Protein AF-A0A7C0W6B5-F1 (afdb_monomer)

Solvent-accessible surface area (backbone atoms only — not comparable to full-atom values): 8485 Å² total; per-residue (Å²): 121,49,76,51,55,72,69,59,38,50,51,50,35,49,50,50,48,48,52,52,50,45,51,52,42,50,50,54,47,50,24,72,73,63,33,68,68,49,39,47,56,51,46,65,68,44,47,62,55,32,49,50,51,26,56,50,20,53,52,40,32,75,38,34,37,58,52,65,40,15,49,48,43,26,50,48,33,40,47,52,35,49,50,52,52,51,52,47,53,53,52,50,52,43,42,74,72,64,46,81,64,76,72,51,73,69,57,46,39,52,50,34,44,52,53,14,51,50,28,33,51,54,11,50,51,31,43,52,50,26,52,52,48,22,71,74,69,75,48,80,42,63,65,37,49,51,51,12,48,51,22,32,54,52,12,51,55,39,38,53,51,48,68,66,70,76,125

pLDDT: mean 77.56, std 6.63, range [46.75, 91.75]

Secondary structure (DSSP, 8-state):
-EEPPHHHHHHHHHHHHHHHHHHHHHHHHHHHHHHHHHHHHHHHHHHHHHHHHHHHHHHHHHHEESHHHHHHHHHHHHHHHHHHHHHHHHHHHHHHHH--PPPPHHHHHHHHHHHHHHHHHHHHHHHHHHHHHHHHHSS--HHHHHHHHHHHHHHHHHHHHHHH---

Foldseek 3Di:
DDEDDPVVLVVLLLVLLLVLLLVVLVLVLVCLVVHLVVSLVVLVVCLVVLVVQLVVLVVCCVPYPPNVSSVSSNVSSVVSNVVSVVSNVVSVCCCVPPNSPPQPLVNSLVVLLVLLCVLLVVLVVLVVVQVVCCVVVVDGPVSSPSSSCSSNVSSVVSVVCSVVSDD

Mean predicted aligned error: 8.97 Å

Structure (mmCIF, N/CA/C/O backbone):
data_AF-A0A7C0W6B5-F1
#
_entry.id   AF-A0A7C0W6B5-F1
#
loop_
_atom_site.group_PDB
_atom_site.id
_atom_site.type_symbol
_atom_site.label_atom_id
_atom_site.label_alt_id
_atom_site.label_comp_id
_atom_site.label_asym_id
_atom_site.label_entity_id
_atom_site.label_seq_id
_atom_site.pdbx_PDB_ins_code
_atom_site.Cartn_x
_atom_site.Cartn_y
_atom_site.Cartn_z
_atom_site.occupancy
_atom_site.B_iso_or_equiv
_atom_site.auth_seq_id
_atom_site.auth_comp_id
_atom_site.auth_asym_id
_atom_site.auth_atom_id
_atom_site.pdbx_PDB_model_num
ATOM 1 N N . MET A 1 1 ? 21.204 12.634 -16.452 1.00 69.62 1 MET A N 1
ATOM 2 C CA . MET A 1 1 ? 20.096 11.687 -16.708 1.00 69.62 1 MET A CA 1
ATOM 3 C C . MET A 1 1 ? 20.614 10.282 -16.475 1.00 69.62 1 MET A C 1
ATOM 5 O O . MET A 1 1 ? 21.722 9.999 -16.911 1.00 69.62 1 MET A O 1
ATOM 9 N N . VAL A 1 2 ? 19.854 9.447 -15.769 1.00 83.88 2 VAL A N 1
ATOM 10 C CA . VAL A 1 2 ? 20.197 8.047 -15.485 1.00 83.88 2 VAL A CA 1
ATOM 11 C C . VAL A 1 2 ? 19.340 7.149 -16.366 1.00 83.88 2 VAL A C 1
ATOM 13 O O . VAL A 1 2 ? 18.115 7.259 -16.344 1.00 83.88 2 VAL A O 1
ATOM 16 N N . THR A 1 3 ? 19.978 6.274 -17.138 1.00 88.25 3 THR A N 1
ATOM 17 C CA . THR A 1 3 ? 19.289 5.295 -17.985 1.00 88.25 3 THR A CA 1
ATOM 18 C C . THR A 1 3 ? 19.275 3.951 -17.274 1.00 88.25 3 THR A C 1
ATOM 20 O O . THR A 1 3 ? 20.329 3.405 -16.960 1.00 88.25 3 THR A O 1
ATOM 23 N N . LEU A 1 4 ? 18.083 3.431 -17.010 1.00 84.62 4 LEU A N 1
ATOM 24 C CA . LEU A 1 4 ? 17.872 2.108 -16.438 1.00 84.62 4 LEU A CA 1
ATOM 25 C C . LEU A 1 4 ? 17.673 1.089 -17.560 1.00 84.62 4 LEU A C 1
ATOM 27 O O . LEU A 1 4 ? 17.029 1.384 -18.571 1.00 84.62 4 LEU A O 1
ATOM 31 N N . SER A 1 5 ? 18.193 -0.123 -17.365 1.00 91.75 5 SER A N 1
ATOM 32 C CA . SER A 1 5 ? 17.791 -1.266 -18.185 1.00 91.75 5 SER A CA 1
ATOM 33 C C . SER A 1 5 ? 16.308 -1.574 -17.957 1.00 91.75 5 SER A C 1
ATOM 35 O O . SER A 1 5 ? 15.738 -1.207 -16.927 1.00 91.75 5 SER A O 1
ATOM 37 N N . LEU A 1 6 ? 15.671 -2.252 -18.916 1.00 78.56 6 LEU A N 1
ATOM 38 C CA . LEU A 1 6 ? 14.254 -2.620 -18.822 1.00 78.56 6 LEU A CA 1
ATOM 39 C C . LEU A 1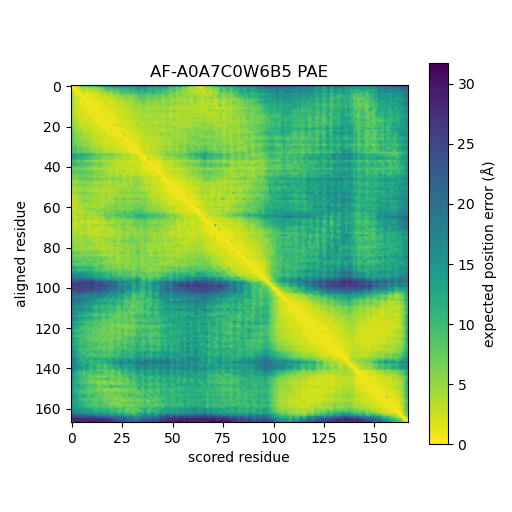 6 ? 13.961 -3.438 -17.554 1.00 78.56 6 LEU A C 1
ATOM 41 O O . LEU A 1 6 ? 12.969 -3.178 -16.883 1.00 78.56 6 LEU A O 1
ATOM 45 N N . GLU A 1 7 ? 14.849 -4.370 -17.205 1.00 82.81 7 GLU A N 1
ATOM 46 C CA . GLU A 1 7 ? 14.731 -5.207 -16.005 1.00 82.81 7 GLU A CA 1
ATOM 47 C C . GLU A 1 7 ? 14.734 -4.360 -14.726 1.00 82.81 7 GLU A C 1
ATOM 49 O O . GLU A 1 7 ? 13.786 -4.411 -13.946 1.00 82.81 7 GLU A O 1
ATOM 54 N N . VAL A 1 8 ? 15.736 -3.488 -14.562 1.00 83.12 8 VAL A N 1
ATOM 55 C CA . VAL A 1 8 ? 15.846 -2.614 -13.382 1.00 83.12 8 VAL A CA 1
ATOM 56 C C . VAL A 1 8 ? 14.674 -1.633 -13.313 1.00 83.12 8 VAL A C 1
ATOM 58 O O . VAL A 1 8 ? 14.145 -1.357 -12.240 1.00 83.12 8 VAL A O 1
ATOM 61 N N . ALA A 1 9 ? 14.237 -1.108 -14.456 1.00 78.69 9 ALA A N 1
ATOM 62 C CA . ALA A 1 9 ? 13.094 -0.211 -14.549 1.00 78.69 9 ALA A CA 1
ATOM 63 C C . ALA A 1 9 ? 11.790 -0.874 -14.062 1.00 78.69 9 ALA A C 1
ATOM 65 O O . ALA A 1 9 ? 11.025 -0.256 -13.315 1.00 78.69 9 ALA A O 1
ATOM 66 N N . VAL A 1 10 ? 11.551 -2.130 -14.458 1.00 76.19 10 VAL A N 1
ATOM 67 C CA . VAL A 1 10 ? 10.384 -2.914 -14.023 1.00 76.19 10 VAL A CA 1
ATOM 68 C C . VAL A 1 10 ? 10.467 -3.193 -12.526 1.00 76.19 10 VAL A C 1
ATOM 70 O O . VAL A 1 10 ? 9.496 -2.941 -11.812 1.00 76.19 10 VAL A O 1
ATOM 73 N N . ASP A 1 11 ? 11.634 -3.612 -12.038 1.00 80.25 11 ASP A N 1
ATOM 74 C CA . ASP A 1 11 ? 11.858 -3.897 -10.619 1.00 80.25 11 ASP A CA 1
ATOM 75 C C . ASP A 1 11 ? 11.640 -2.669 -9.728 1.00 80.25 11 ASP A C 1
ATOM 77 O O . ASP A 1 11 ? 11.058 -2.785 -8.647 1.00 80.25 11 ASP A O 1
ATOM 81 N N . VAL A 1 12 ? 12.048 -1.475 -10.171 1.00 80.06 12 VAL A N 1
ATOM 82 C CA . VAL A 1 12 ? 11.840 -0.224 -9.423 1.00 80.06 12 VAL A CA 1
ATOM 83 C C . VAL A 1 12 ? 10.351 0.090 -9.276 1.00 80.06 12 VAL A C 1
ATOM 85 O O . VAL A 1 12 ? 9.883 0.328 -8.160 1.00 80.06 12 VAL A O 1
ATOM 88 N N . VAL A 1 13 ? 9.592 0.079 -10.377 1.00 77.12 13 VAL A N 1
ATOM 89 C CA . VAL A 1 13 ? 8.149 0.384 -10.340 1.00 77.12 13 VAL A CA 1
ATOM 90 C C . VAL A 1 13 ? 7.395 -0.666 -9.529 1.00 77.12 13 VAL A C 1
ATOM 92 O O . VAL A 1 13 ? 6.565 -0.311 -8.691 1.00 77.12 13 VAL A O 1
ATOM 95 N N . ALA A 1 14 ? 7.731 -1.942 -9.722 1.00 75.94 14 ALA A N 1
ATOM 96 C CA . ALA A 1 14 ? 7.199 -3.044 -8.936 1.00 75.94 14 ALA A CA 1
ATOM 97 C C . ALA A 1 14 ? 7.479 -2.830 -7.440 1.00 75.94 14 ALA A C 1
ATOM 99 O O . ALA A 1 14 ? 6.557 -2.758 -6.632 1.00 75.94 14 ALA A O 1
ATOM 100 N N . THR A 1 15 ? 8.733 -2.611 -7.049 1.00 79.81 15 THR A N 1
ATOM 101 C CA . THR A 1 15 ? 9.105 -2.418 -5.639 1.00 79.81 15 THR A CA 1
ATOM 102 C C . THR A 1 15 ? 8.338 -1.262 -4.999 1.00 79.81 15 THR A C 1
ATOM 104 O O . THR A 1 15 ? 7.806 -1.410 -3.899 1.00 79.81 15 THR A O 1
ATOM 107 N N . VAL A 1 16 ? 8.206 -0.128 -5.694 1.00 80.56 16 VAL A N 1
ATOM 108 C CA . VAL A 1 16 ? 7.435 1.022 -5.198 1.00 80.56 16 VAL A CA 1
ATOM 109 C C . VAL A 1 16 ? 5.952 0.675 -5.028 1.00 80.56 16 VAL A C 1
ATOM 111 O O . VAL A 1 16 ? 5.368 1.013 -3.996 1.00 80.56 16 VAL A O 1
ATOM 114 N N . GLY A 1 17 ? 5.355 -0.047 -5.980 1.00 75.56 17 GLY A N 1
ATOM 115 C CA . GLY A 1 17 ? 3.980 -0.546 -5.880 1.00 75.56 17 GLY A CA 1
ATOM 116 C C . GLY A 1 17 ? 3.761 -1.459 -4.671 1.00 75.56 17 GLY A C 1
ATOM 117 O O . GLY A 1 17 ? 2.818 -1.263 -3.903 1.00 75.56 17 GLY A O 1
ATOM 118 N N . VAL A 1 18 ? 4.671 -2.411 -4.450 1.00 78.06 18 VAL A N 1
ATOM 119 C CA . VAL A 1 18 ? 4.653 -3.318 -3.290 1.00 78.06 18 VAL A CA 1
ATOM 120 C C . VAL A 1 18 ? 4.814 -2.552 -1.978 1.00 78.06 18 VAL A C 1
ATOM 122 O O . VAL A 1 18 ? 4.055 -2.780 -1.042 1.00 78.06 18 VAL A O 1
ATOM 125 N N . LEU A 1 19 ? 5.743 -1.599 -1.890 1.00 80.75 19 LEU A N 1
ATOM 126 C CA . LEU A 1 19 ? 5.926 -0.806 -0.671 1.00 80.75 19 LEU A CA 1
ATOM 127 C C . LEU A 1 19 ? 4.697 0.064 -0.371 1.00 80.75 19 LEU A C 1
ATOM 129 O O . LEU A 1 19 ? 4.251 0.128 0.777 1.00 80.75 19 LEU A O 1
ATOM 133 N N . GLY A 1 20 ? 4.108 0.681 -1.399 1.00 77.75 20 GLY A N 1
ATOM 134 C CA . GLY A 1 20 ? 2.872 1.454 -1.275 1.00 77.75 20 GLY A CA 1
ATOM 135 C C . GLY A 1 20 ? 1.698 0.594 -0.801 1.00 77.75 20 GLY A C 1
ATOM 136 O O . GL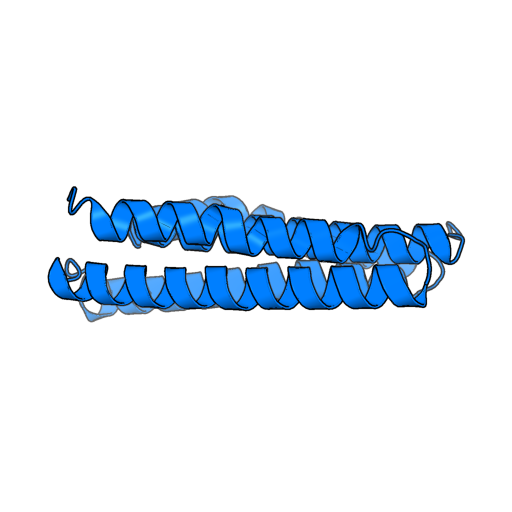Y A 1 20 ? 0.982 0.973 0.129 1.00 77.75 20 GLY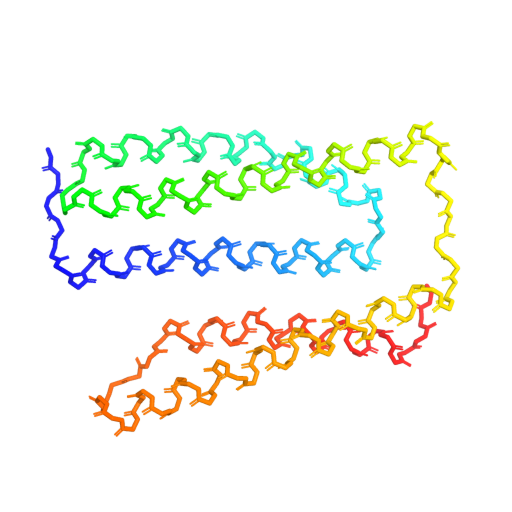 A O 1
ATOM 137 N N . GLY A 1 21 ? 1.542 -0.601 -1.375 1.00 73.69 21 GLY A N 1
ATOM 138 C CA . GLY A 1 21 ? 0.537 -1.564 -0.932 1.00 73.69 21 GLY A CA 1
ATOM 139 C C . GLY A 1 21 ? 0.789 -2.082 0.490 1.00 73.69 21 GLY A C 1
ATOM 140 O O . GLY A 1 21 ? -0.167 -2.234 1.248 1.00 73.69 21 GLY A O 1
ATOM 141 N N . LEU A 1 22 ? 2.053 -2.311 0.884 1.00 76.81 22 LEU A N 1
ATOM 142 C CA . LEU A 1 22 ? 2.437 -2.812 2.217 1.00 76.81 22 LEU A CA 1
ATOM 143 C C . LEU A 1 22 ? 2.013 -1.807 3.270 1.00 76.81 22 LEU A C 1
ATOM 145 O O . LEU A 1 22 ? 1.384 -2.146 4.275 1.00 76.81 22 LEU A O 1
ATOM 149 N N . TRP A 1 23 ? 2.341 -0.551 2.993 1.00 81.44 23 TRP A N 1
ATOM 150 C CA . TRP A 1 23 ? 1.972 0.561 3.834 1.00 81.44 23 TRP A CA 1
ATOM 151 C C . TRP A 1 23 ? 0.447 0.693 3.935 1.00 81.44 23 TRP A C 1
ATOM 153 O O . TRP A 1 23 ? -0.085 0.694 5.044 1.00 81.44 23 TRP A O 1
ATOM 163 N N . GLY A 1 24 ? -0.274 0.694 2.807 1.00 76.38 24 GLY A N 1
ATOM 164 C CA . GLY A 1 24 ? -1.738 0.787 2.793 1.00 76.38 24 GLY A CA 1
ATOM 165 C C . GLY A 1 24 ? -2.431 -0.357 3.548 1.00 76.38 24 GLY A C 1
ATOM 166 O O . GLY A 1 24 ? -3.323 -0.113 4.364 1.00 76.38 24 GLY A O 1
ATOM 167 N N . GLY A 1 25 ? -1.986 -1.600 3.344 1.00 72.12 25 GLY A N 1
ATOM 168 C CA . GLY A 1 25 ? -2.511 -2.783 4.033 1.00 72.12 25 GLY A CA 1
ATOM 169 C C . GLY A 1 25 ? -2.232 -2.767 5.539 1.00 72.12 25 GLY A C 1
ATOM 170 O O . GLY A 1 25 ? -3.124 -3.060 6.344 1.00 72.12 25 GLY A O 1
ATOM 171 N N . MET A 1 26 ? -1.025 -2.353 5.942 1.00 81.00 26 MET A N 1
ATOM 172 C CA . MET A 1 26 ? -0.664 -2.175 7.350 1.00 81.00 26 MET A CA 1
ATOM 173 C C . MET A 1 26 ? -1.516 -1.087 8.011 1.00 81.00 26 MET A C 1
ATOM 175 O O . MET A 1 26 ? -2.034 -1.310 9.106 1.00 81.00 26 MET A O 1
ATOM 179 N N . VAL A 1 27 ? -1.677 0.072 7.363 1.00 79.44 27 VAL A N 1
ATOM 180 C CA . VAL A 1 27 ? -2.495 1.179 7.879 1.00 79.44 27 VAL A CA 1
ATOM 181 C C . VAL A 1 27 ? -3.952 0.748 8.007 1.00 79.44 27 VAL A C 1
ATOM 183 O O . VAL A 1 27 ? -4.539 0.955 9.063 1.00 79.44 27 VAL A O 1
ATOM 186 N N . SER A 1 28 ? -4.513 0.077 6.997 1.00 74.00 28 SER A N 1
ATOM 187 C CA . SER A 1 28 ? -5.887 -0.442 7.035 1.00 74.00 28 SER A CA 1
ATOM 188 C C . SER A 1 28 ? -6.097 -1.424 8.194 1.00 74.00 28 SER A C 1
ATOM 190 O O . SER A 1 28 ? -7.044 -1.299 8.974 1.00 74.00 28 SER A O 1
ATOM 192 N N . THR A 1 29 ? -5.154 -2.349 8.379 1.00 70.38 29 THR A N 1
ATOM 193 C CA . THR A 1 29 ? -5.200 -3.337 9.464 1.00 70.38 29 THR A CA 1
ATOM 194 C C . THR A 1 29 ? -5.092 -2.668 10.826 1.00 70.38 29 THR A C 1
ATOM 196 O O . THR A 1 29 ? -5.939 -2.878 11.690 1.00 70.38 29 THR A O 1
ATOM 199 N N . ARG A 1 30 ? -4.091 -1.809 11.030 1.00 77.94 30 ARG A N 1
ATOM 200 C CA . ARG A 1 30 ? -3.895 -1.113 12.307 1.00 77.94 30 ARG A CA 1
ATOM 201 C C . ARG A 1 30 ? -5.028 -0.137 12.620 1.00 77.94 30 ARG A C 1
ATOM 203 O O . ARG A 1 30 ? -5.405 -0.037 13.782 1.00 77.94 30 ARG A O 1
ATOM 210 N N . ALA A 1 31 ? -5.627 0.504 11.619 1.00 78.12 31 ALA A N 1
ATOM 211 C CA . ALA A 1 31 ? -6.826 1.323 11.789 1.00 78.12 31 ALA A CA 1
ATOM 212 C C . ALA A 1 31 ? -8.020 0.487 12.274 1.00 78.12 31 ALA A C 1
ATOM 214 O O . ALA A 1 31 ? -8.743 0.902 13.175 1.00 78.12 31 ALA A O 1
ATOM 215 N N . ALA A 1 32 ? -8.196 -0.726 11.746 1.00 68.94 32 ALA A N 1
ATOM 216 C CA . ALA A 1 32 ? -9.248 -1.631 12.203 1.00 68.94 32 ALA A CA 1
ATOM 217 C C . ALA A 1 32 ? -9.012 -2.139 13.647 1.00 68.94 32 ALA A C 1
ATOM 219 O O . ALA A 1 32 ? -9.960 -2.360 14.412 1.00 68.94 32 ALA A O 1
ATOM 220 N N . LEU A 1 33 ? -7.743 -2.295 14.040 1.00 70.81 33 LEU A N 1
ATOM 221 C CA . LEU A 1 33 ? -7.343 -2.768 15.369 1.00 70.81 33 LEU A CA 1
ATOM 222 C C . LEU A 1 33 ? -7.373 -1.679 16.449 1.00 70.81 33 LEU A C 1
ATOM 224 O O . LEU A 1 33 ? -7.838 -1.944 17.553 1.00 70.81 33 LEU A O 1
ATOM 228 N N . ASN A 1 34 ? -6.907 -0.475 16.134 1.00 78.94 34 ASN A N 1
ATOM 229 C CA . ASN A 1 34 ? -6.727 0.617 17.096 1.00 78.94 34 ASN A CA 1
ATOM 230 C C . ASN A 1 34 ? -7.818 1.694 16.990 1.00 78.94 34 ASN A C 1
ATOM 232 O O . ASN A 1 34 ? -7.851 2.631 17.783 1.00 78.94 34 ASN A O 1
ATOM 236 N N . GLY A 1 35 ? -8.713 1.567 16.009 1.00 75.31 35 GLY A N 1
ATOM 237 C CA . GLY A 1 35 ? -9.817 2.486 15.783 1.00 75.31 35 GLY A CA 1
ATOM 238 C C . GLY A 1 35 ? -9.452 3.725 14.951 1.00 75.31 35 GLY A C 1
ATOM 239 O O . GLY A 1 35 ? -8.295 3.939 14.570 1.00 75.31 35 GLY A O 1
ATOM 240 N N . PRO A 1 36 ? -10.461 4.565 14.660 1.00 74.31 36 PRO A N 1
ATOM 241 C CA . PRO A 1 36 ? -10.325 5.729 13.783 1.00 74.31 36 PRO A CA 1
ATOM 242 C C . PRO A 1 36 ? -9.403 6.820 14.348 1.00 74.31 36 PRO A C 1
ATOM 244 O O . PRO A 1 36 ? -8.729 7.494 13.572 1.00 74.31 36 PRO A O 1
ATOM 247 N N . GLY A 1 37 ? -9.304 6.959 15.677 1.00 76.12 37 GLY A N 1
ATOM 248 C CA . GLY A 1 37 ? -8.401 7.927 16.315 1.00 76.12 37 GLY A CA 1
ATOM 249 C C . GLY A 1 37 ? -6.923 7.641 16.028 1.00 76.12 37 GLY A C 1
ATOM 250 O O . GLY A 1 37 ? -6.175 8.544 15.657 1.00 76.12 37 GLY A O 1
ATOM 251 N N . TRP A 1 38 ? -6.514 6.368 16.093 1.00 85.50 38 TRP A N 1
ATOM 252 C CA . TRP A 1 38 ? -5.160 5.957 15.705 1.00 85.50 38 TRP A CA 1
ATOM 253 C C . TRP A 1 38 ? -4.892 6.217 14.220 1.00 85.50 38 TRP A C 1
ATOM 255 O O . TRP A 1 38 ? -3.815 6.689 13.861 1.00 85.50 38 TRP A O 1
ATOM 265 N N . ALA A 1 39 ? -5.873 5.925 13.358 1.00 80.94 39 ALA A N 1
ATOM 266 C CA . ALA A 1 39 ? -5.744 6.134 11.918 1.00 80.94 39 ALA A CA 1
ATOM 267 C C . ALA A 1 39 ? -5.530 7.617 11.587 1.00 80.94 39 ALA A C 1
ATOM 269 O O . ALA A 1 39 ? -4.642 7.944 10.805 1.00 80.94 39 ALA A O 1
ATOM 270 N N . MET A 1 40 ? -6.289 8.505 12.235 1.00 80.44 40 MET A N 1
ATOM 271 C CA . MET A 1 40 ? -6.159 9.952 12.074 1.00 80.44 40 MET A CA 1
ATOM 272 C C . MET A 1 40 ? -4.766 10.448 12.480 1.00 80.44 40 MET A C 1
ATOM 274 O O . MET A 1 40 ? -4.111 11.154 11.714 1.00 80.44 40 MET A O 1
ATOM 278 N N . GLU A 1 41 ? -4.287 10.041 13.657 1.00 85.81 41 GLU A N 1
ATOM 279 C CA . GLU A 1 41 ? -2.970 10.433 14.172 1.00 85.81 41 GLU A CA 1
ATOM 280 C C . GLU A 1 41 ? -1.835 9.926 13.270 1.00 85.81 41 GLU A C 1
ATOM 282 O O . GLU A 1 41 ? -0.898 10.658 12.939 1.00 85.81 41 GLU A O 1
ATOM 287 N N . HIS A 1 42 ? -1.932 8.673 12.817 1.00 86.00 42 HIS A N 1
ATOM 288 C CA . HIS A 1 42 ? -0.940 8.088 11.923 1.00 86.00 42 HIS A CA 1
ATOM 289 C C . HIS A 1 42 ? -0.926 8.781 10.556 1.00 86.00 42 HIS A C 1
ATOM 291 O O . HIS A 1 42 ? 0.149 9.091 10.038 1.00 86.00 42 HIS A O 1
ATOM 297 N N . LEU A 1 43 ? -2.100 9.070 9.984 1.00 83.94 43 LEU A N 1
ATOM 298 C CA . LEU A 1 43 ? -2.212 9.779 8.709 1.00 83.94 43 LEU A CA 1
ATOM 299 C C . LEU A 1 43 ? -1.701 11.217 8.817 1.00 83.94 43 LEU A C 1
ATOM 301 O O . LEU A 1 43 ? -0.956 11.648 7.944 1.00 83.94 43 LEU A O 1
ATOM 305 N N . ARG A 1 44 ? -1.990 11.943 9.904 1.00 85.38 44 ARG A N 1
ATOM 306 C CA . ARG A 1 44 ? -1.442 13.295 10.127 1.00 85.38 44 ARG A CA 1
ATOM 307 C C . ARG A 1 44 ? 0.084 13.308 10.156 1.00 85.38 44 ARG A C 1
ATOM 309 O O . ARG A 1 44 ? 0.689 14.171 9.527 1.00 85.38 44 ARG A O 1
ATOM 316 N N . LYS A 1 45 ? 0.708 12.328 10.814 1.00 87.31 45 LYS A N 1
ATOM 317 C CA . LYS A 1 45 ? 2.175 12.195 10.858 1.00 87.31 45 LYS A CA 1
ATOM 318 C C . LYS A 1 45 ? 2.791 11.801 9.517 1.00 87.31 45 LYS A C 1
ATOM 320 O O . LYS A 1 45 ? 3.881 12.254 9.186 1.00 87.31 45 LYS A O 1
ATOM 325 N N . THR A 1 46 ? 2.116 10.951 8.749 1.00 84.75 46 THR A N 1
ATOM 326 C CA . THR A 1 46 ? 2.666 10.384 7.504 1.00 84.75 46 THR A CA 1
ATOM 327 C C . THR A 1 46 ? 2.349 11.211 6.259 1.00 84.75 46 THR A C 1
ATOM 329 O O . THR A 1 46 ? 3.071 11.126 5.269 1.00 84.75 46 THR A O 1
ATOM 332 N N . MET A 1 47 ? 1.326 12.063 6.295 1.00 81.06 47 MET A N 1
ATOM 333 C CA . MET A 1 47 ? 0.905 12.870 5.150 1.00 81.06 47 MET A CA 1
ATOM 334 C C . MET A 1 47 ? 1.977 13.850 4.633 1.00 81.06 47 MET A C 1
ATOM 336 O O . MET A 1 47 ? 2.133 13.923 3.413 1.00 81.06 47 MET A O 1
ATOM 340 N N . PRO A 1 48 ? 2.773 14.544 5.474 1.00 83.69 48 PRO A N 1
ATOM 341 C CA . PRO A 1 48 ? 3.896 15.350 4.991 1.00 83.69 48 PRO A CA 1
ATOM 342 C C . PRO A 1 48 ? 4.922 14.506 4.231 1.00 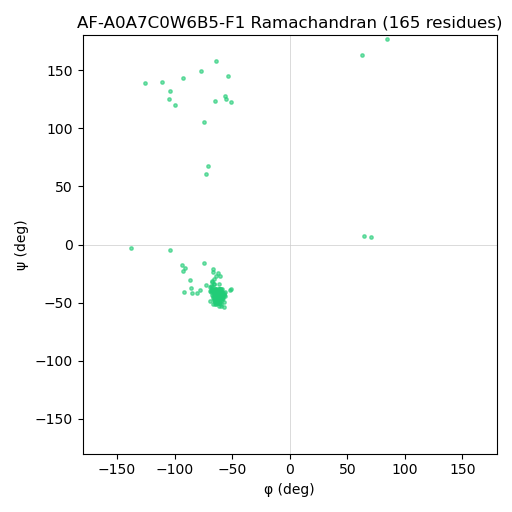83.69 48 PRO A C 1
ATOM 344 O O . PRO A 1 48 ? 5.374 14.901 3.160 1.00 83.69 48 PRO A O 1
ATOM 347 N N . ILE A 1 49 ? 5.225 13.305 4.734 1.00 84.81 49 ILE A N 1
ATOM 348 C CA . ILE A 1 49 ? 6.159 12.367 4.099 1.00 84.81 49 ILE A CA 1
ATOM 349 C C . ILE A 1 49 ? 5.616 11.931 2.734 1.00 84.81 49 ILE A C 1
ATOM 351 O O . ILE A 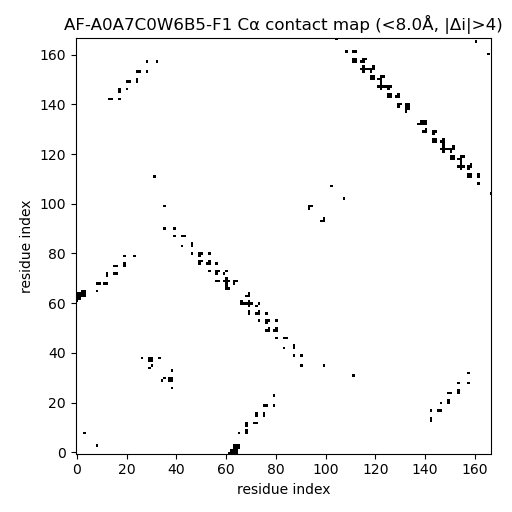1 49 ? 6.343 11.973 1.748 1.00 84.81 49 ILE A O 1
ATOM 355 N N . ALA A 1 50 ? 4.330 11.582 2.643 1.00 80.38 50 ALA A N 1
ATOM 356 C CA . ALA A 1 50 ? 3.698 11.199 1.380 1.00 80.38 50 ALA A CA 1
ATOM 357 C C . ALA A 1 50 ? 3.726 12.335 0.341 1.00 80.38 50 ALA A C 1
ATOM 359 O O . ALA A 1 50 ? 3.966 12.091 -0.843 1.00 80.38 50 ALA A O 1
ATOM 360 N N . VAL A 1 51 ? 3.530 13.585 0.776 1.00 80.12 51 VAL A N 1
ATOM 361 C CA . VAL A 1 51 ? 3.634 14.770 -0.092 1.00 80.12 51 VAL A CA 1
ATOM 362 C C . VAL A 1 51 ? 5.073 14.981 -0.564 1.00 80.12 51 VAL A C 1
ATOM 364 O O . VAL A 1 51 ? 5.287 15.194 -1.755 1.00 80.12 51 VAL A O 1
ATOM 367 N N . VAL A 1 52 ? 6.060 14.864 0.328 1.00 86.44 52 VAL A N 1
ATOM 368 C CA . VAL A 1 52 ? 7.484 14.973 -0.026 1.00 86.44 52 VAL A CA 1
ATOM 369 C C . VAL A 1 52 ? 7.897 13.866 -0.996 1.00 86.44 52 VAL A C 1
ATOM 371 O O . VAL A 1 52 ? 8.534 14.155 -2.003 1.00 86.44 52 VAL A O 1
ATOM 374 N N . LEU A 1 53 ? 7.482 12.619 -0.762 1.00 84.25 53 LEU A N 1
ATOM 375 C CA . LEU A 1 53 ? 7.733 11.502 -1.678 1.00 84.25 53 LEU A CA 1
ATOM 376 C C . LEU A 1 53 ? 7.081 11.727 -3.049 1.00 84.25 53 LEU A C 1
ATOM 378 O O . LEU A 1 53 ? 7.691 11.427 -4.073 1.00 84.25 53 LEU A O 1
ATOM 382 N N . SER A 1 54 ? 5.878 12.308 -3.080 1.00 79.12 54 SER A N 1
ATOM 383 C CA . SER A 1 54 ? 5.213 12.693 -4.332 1.00 79.12 54 SER A CA 1
ATOM 384 C C . SER A 1 54 ? 5.994 13.789 -5.071 1.00 79.12 54 SER A C 1
ATOM 386 O O . SER A 1 54 ? 6.212 13.694 -6.277 1.00 79.12 54 SER A O 1
ATOM 388 N N . ALA A 1 55 ? 6.495 14.802 -4.363 1.00 86.00 55 ALA A N 1
ATOM 389 C CA . ALA A 1 55 ? 7.333 15.840 -4.963 1.00 86.00 55 ALA A CA 1
ATOM 390 C C . ALA A 1 55 ? 8.670 15.273 -5.479 1.00 86.00 55 ALA A C 1
ATOM 392 O O . ALA A 1 55 ? 9.075 15.560 -6.603 1.00 86.00 55 ALA A O 1
ATOM 393 N N . LEU A 1 56 ? 9.321 14.396 -4.708 1.00 86.56 56 LEU A N 1
ATOM 394 C CA . LEU A 1 56 ? 10.554 13.714 -5.112 1.00 86.56 56 LEU A CA 1
ATOM 395 C C . LEU A 1 56 ? 10.350 12.836 -6.351 1.00 86.56 56 LEU A C 1
ATOM 397 O O . LEU A 1 56 ? 11.232 12.764 -7.203 1.00 86.56 56 LEU A O 1
ATOM 401 N N . SER A 1 57 ? 9.181 12.216 -6.517 1.00 82.81 57 SER A N 1
ATOM 402 C CA . SER A 1 57 ? 8.898 11.433 -7.723 1.00 82.81 57 SER A CA 1
ATOM 403 C C . SER A 1 57 ? 8.810 12.266 -9.011 1.00 82.81 57 SER A C 1
ATOM 405 O O . SER A 1 57 ? 9.070 11.735 -10.088 1.00 82.81 57 SER A O 1
ATOM 407 N N . ILE A 1 58 ? 8.565 13.580 -8.920 1.00 85.19 58 ILE A N 1
ATOM 408 C CA . ILE A 1 58 ? 8.687 14.498 -10.069 1.00 85.19 58 ILE A CA 1
ATOM 409 C C . ILE A 1 58 ? 10.159 14.630 -10.486 1.00 85.19 58 ILE A C 1
ATOM 411 O O . ILE A 1 58 ? 10.474 14.630 -11.674 1.00 85.19 58 ILE A O 1
ATOM 415 N N . VAL A 1 59 ? 11.081 14.670 -9.520 1.00 86.69 59 VAL A N 1
ATOM 416 C CA . VAL A 1 59 ? 12.526 14.682 -9.797 1.00 86.69 59 VAL A CA 1
ATOM 417 C C . VAL A 1 59 ? 12.949 13.380 -10.484 1.00 86.69 59 VAL A C 1
ATOM 419 O O . VAL A 1 59 ? 13.676 13.418 -11.477 1.00 86.69 59 VAL A O 1
ATOM 422 N N . VAL A 1 60 ? 12.435 12.232 -10.023 1.00 81.50 60 VAL A N 1
ATOM 423 C CA . VAL A 1 60 ? 12.664 10.923 -10.664 1.00 81.50 60 VAL A CA 1
ATOM 424 C C . VAL A 1 60 ? 12.166 10.924 -12.113 1.00 81.50 60 VAL A C 1
ATOM 426 O O . VAL A 1 60 ? 12.889 10.478 -12.998 1.00 81.50 60 VAL A O 1
ATOM 429 N N . LEU A 1 61 ? 10.984 11.484 -12.381 1.00 82.81 61 LEU A N 1
ATOM 430 C CA . LEU A 1 61 ? 10.431 11.612 -13.735 1.00 82.81 61 LEU A CA 1
ATOM 431 C C . LEU A 1 61 ? 11.326 12.409 -14.691 1.00 82.81 61 LEU A C 1
ATOM 433 O O . LEU A 1 61 ? 11.436 12.051 -15.862 1.00 82.81 61 LEU A O 1
ATOM 437 N N . ILE A 1 62 ? 11.974 13.467 -14.204 1.00 87.88 62 ILE A N 1
ATOM 438 C CA . ILE A 1 62 ? 12.852 14.314 -15.023 1.00 87.88 62 ILE A CA 1
ATOM 439 C C . ILE A 1 62 ? 14.214 13.641 -15.247 1.00 87.88 62 ILE A C 1
ATOM 441 O O . ILE A 1 62 ? 14.793 13.736 -16.333 1.00 87.88 62 ILE A O 1
ATOM 445 N N . LEU A 1 63 ? 14.748 12.972 -14.221 1.00 88.00 63 LEU A N 1
ATOM 446 C CA . LEU A 1 63 ? 16.126 12.482 -14.222 1.00 88.00 63 LEU A CA 1
ATOM 447 C C . LEU A 1 63 ? 16.287 11.044 -14.731 1.00 88.00 63 LEU A C 1
ATOM 449 O O . LEU A 1 63 ? 17.391 10.711 -15.175 1.00 88.00 63 LEU A O 1
ATOM 453 N N . VAL A 1 64 ? 15.241 10.213 -14.682 1.00 84.50 64 VAL A N 1
ATOM 454 C CA . VAL A 1 64 ? 15.302 8.777 -15.001 1.00 84.50 64 VAL A CA 1
ATOM 455 C C . VAL A 1 64 ? 14.697 8.468 -16.370 1.00 84.50 64 VAL A C 1
ATOM 457 O O . VAL A 1 64 ? 13.582 8.869 -16.702 1.00 84.50 64 VAL A O 1
ATOM 460 N N . ARG A 1 65 ? 15.432 7.689 -17.165 1.00 81.38 65 ARG A N 1
ATOM 461 C CA . ARG A 1 65 ? 14.953 7.050 -18.393 1.00 81.38 65 ARG A CA 1
ATOM 462 C C . ARG A 1 65 ? 14.887 5.535 -18.164 1.00 81.38 65 ARG A C 1
ATOM 464 O O . ARG A 1 65 ? 15.817 4.994 -17.573 1.00 81.38 65 ARG A O 1
ATOM 471 N N . PRO A 1 66 ? 13.853 4.839 -18.655 1.00 82.56 66 PRO A N 1
ATOM 472 C CA . PRO A 1 66 ? 12.743 5.352 -19.461 1.00 82.56 66 PRO A CA 1
ATOM 473 C C . PRO A 1 66 ? 11.689 6.121 -18.637 1.00 82.56 66 PRO A C 1
ATOM 475 O O . PRO A 1 66 ? 11.453 5.825 -17.470 1.00 82.56 66 PRO A O 1
ATOM 478 N N . ALA A 1 67 ? 11.038 7.112 -19.263 1.00 78.19 67 ALA A N 1
ATOM 479 C CA . ALA A 1 67 ? 10.152 8.067 -18.577 1.00 78.19 67 ALA A CA 1
ATOM 480 C C . ALA A 1 67 ? 8.955 7.404 -17.870 1.00 78.19 67 ALA A C 1
ATOM 482 O O . ALA A 1 67 ? 8.464 7.917 -16.866 1.00 78.19 67 ALA A O 1
ATOM 483 N N . TRP A 1 68 ? 8.513 6.237 -18.349 1.00 74.56 68 TRP A N 1
ATOM 484 C CA . TRP A 1 68 ? 7.422 5.487 -17.728 1.00 74.56 68 TRP A CA 1
ATOM 485 C C . TRP A 1 68 ? 7.743 5.025 -16.297 1.00 74.56 68 TRP A C 1
ATOM 487 O O . TRP A 1 68 ? 6.816 4.879 -15.505 1.00 74.56 68 TRP A O 1
ATOM 497 N N . VAL A 1 69 ? 9.023 4.868 -15.927 1.00 75.31 69 VAL A N 1
ATOM 498 C CA . VAL A 1 69 ? 9.428 4.560 -14.541 1.00 75.31 69 VAL A CA 1
ATOM 499 C C . VAL A 1 69 ? 9.035 5.704 -13.623 1.00 75.31 69 VAL A C 1
ATOM 501 O O . VAL A 1 69 ? 8.356 5.498 -12.621 1.00 75.31 69 VAL A O 1
ATOM 504 N N . GLY A 1 70 ? 9.403 6.929 -14.000 1.00 74.31 70 GLY A N 1
ATOM 505 C CA . GLY A 1 70 ? 9.024 8.124 -13.258 1.00 74.31 70 GLY A CA 1
ATOM 506 C C . GLY A 1 70 ? 7.512 8.297 -13.159 1.00 74.31 70 GLY A C 1
ATOM 507 O O . GLY A 1 70 ? 7.015 8.629 -12.087 1.00 74.31 70 GLY A O 1
ATOM 508 N N . ILE A 1 71 ? 6.777 7.998 -14.239 1.00 74.69 71 ILE A N 1
ATOM 509 C CA . ILE A 1 71 ? 5.306 8.020 -14.242 1.00 74.69 71 ILE A CA 1
ATOM 510 C C . ILE A 1 71 ? 4.754 6.997 -13.241 1.00 74.69 71 ILE A C 1
ATOM 512 O O . ILE A 1 71 ? 3.890 7.346 -12.444 1.00 74.69 71 ILE A O 1
ATOM 516 N N . GLY A 1 72 ? 5.264 5.762 -13.237 1.00 73.00 72 GLY A N 1
ATOM 517 C CA . GLY A 1 72 ? 4.818 4.707 -12.321 1.00 73.00 72 GLY A CA 1
ATOM 518 C C . GLY A 1 72 ? 5.097 5.029 -10.850 1.00 73.00 72 GLY A C 1
ATOM 519 O O . GLY A 1 72 ? 4.227 4.847 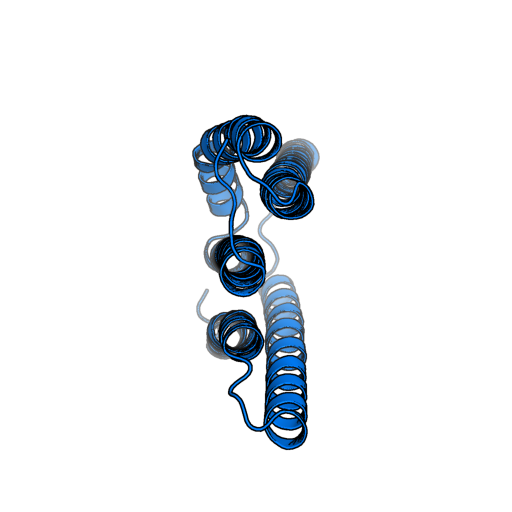-9.993 1.00 73.00 72 GLY A O 1
ATOM 520 N N . VAL A 1 73 ? 6.282 5.571 -10.552 1.00 78.56 73 VAL A N 1
ATOM 521 C CA . VAL A 1 73 ? 6.643 6.006 -9.194 1.00 78.56 73 VAL A CA 1
ATOM 522 C C . VAL A 1 73 ? 5.751 7.168 -8.750 1.00 78.56 73 VAL A C 1
ATOM 524 O O . VAL A 1 73 ? 5.163 7.084 -7.674 1.00 78.56 73 VAL A O 1
ATOM 527 N N . LEU A 1 74 ? 5.595 8.203 -9.585 1.00 79.88 74 LEU A N 1
ATOM 528 C CA . LEU A 1 74 ? 4.752 9.371 -9.300 1.00 79.88 74 LEU A CA 1
ATOM 529 C C . LEU A 1 74 ? 3.281 8.999 -9.125 1.00 79.88 74 LEU A C 1
ATOM 531 O O . LEU A 1 74 ? 2.615 9.502 -8.223 1.00 79.88 74 LEU A O 1
ATOM 535 N N . TYR A 1 75 ? 2.774 8.102 -9.967 1.00 73.06 75 TYR A N 1
ATOM 536 C CA . TYR A 1 75 ? 1.419 7.586 -9.843 1.00 73.06 75 TYR A CA 1
ATOM 537 C C . TYR A 1 75 ? 1.222 6.891 -8.495 1.00 73.06 75 TYR A C 1
ATOM 539 O O . TYR A 1 75 ? 0.252 7.170 -7.796 1.00 73.06 75 TYR A O 1
ATOM 547 N N . THR A 1 76 ? 2.158 6.028 -8.096 1.00 77.25 76 THR A N 1
ATOM 548 C CA . THR A 1 76 ? 2.035 5.262 -6.850 1.00 77.25 76 THR A CA 1
ATOM 549 C C . THR A 1 76 ? 2.097 6.170 -5.623 1.00 77.25 76 THR A C 1
ATOM 551 O O . THR A 1 76 ? 1.207 6.121 -4.773 1.00 77.25 76 THR A O 1
ATOM 554 N N . THR A 1 77 ? 3.110 7.035 -5.526 1.00 79.44 77 THR A N 1
ATOM 555 C CA . THR A 1 77 ? 3.266 7.967 -4.396 1.00 79.44 77 THR A CA 1
ATOM 556 C C . THR A 1 77 ? 2.126 8.984 -4.349 1.00 79.44 77 THR A C 1
ATOM 558 O O . THR A 1 77 ? 1.555 9.223 -3.281 1.00 79.44 77 THR A O 1
ATOM 561 N N . GLY A 1 78 ? 1.730 9.515 -5.508 1.00 74.69 78 GLY A N 1
ATOM 562 C CA . GLY A 1 78 ? 0.618 10.446 -5.652 1.00 74.69 78 GLY A CA 1
ATOM 563 C C . GLY A 1 78 ? -0.719 9.825 -5.255 1.00 74.69 78 GLY A C 1
ATOM 564 O O . GLY A 1 78 ? -1.481 10.447 -4.515 1.00 74.69 78 GLY A O 1
ATOM 565 N N . MET A 1 79 ? -0.987 8.581 -5.664 1.00 75.50 79 MET A N 1
ATOM 566 C CA . MET A 1 79 ? -2.195 7.851 -5.273 1.00 75.50 79 MET A CA 1
ATOM 567 C C . MET A 1 79 ? -2.225 7.596 -3.763 1.00 75.50 79 MET A C 1
ATOM 569 O O . MET A 1 79 ? -3.253 7.828 -3.127 1.00 75.50 79 MET A O 1
ATOM 573 N N . VAL A 1 80 ? -1.098 7.197 -3.161 1.00 78.62 80 VAL A N 1
ATOM 574 C CA . VAL A 1 80 ? -0.983 7.031 -1.701 1.00 78.62 80 VAL A CA 1
ATOM 575 C C . VAL A 1 80 ? -1.273 8.347 -0.978 1.00 78.62 80 VAL A C 1
ATOM 577 O O . VAL A 1 80 ? -2.055 8.364 -0.025 1.00 78.62 80 VAL A O 1
ATOM 580 N N . ALA A 1 81 ? -0.707 9.464 -1.440 1.00 77.25 81 ALA A N 1
ATOM 581 C CA . ALA A 1 81 ? -0.950 10.781 -0.855 1.00 77.25 81 ALA A CA 1
ATOM 582 C C . ALA A 1 81 ? -2.413 11.231 -1.023 1.00 77.25 81 ALA A C 1
ATOM 584 O O . ALA A 1 81 ? -3.016 11.764 -0.087 1.00 77.25 81 ALA A O 1
ATOM 585 N N . PHE A 1 82 ? -2.999 10.992 -2.198 1.00 77.75 82 PHE A N 1
ATOM 586 C CA . PHE A 1 82 ? -4.389 11.318 -2.504 1.00 77.75 82 PHE A CA 1
ATOM 587 C C . PHE A 1 82 ? -5.364 10.510 -1.646 1.00 77.75 82 PHE A C 1
ATOM 589 O O . PHE A 1 82 ? -6.237 11.091 -1.000 1.00 77.75 82 PHE A O 1
ATOM 596 N N . MET A 1 83 ? -5.185 9.189 -1.574 1.00 76.75 83 MET A N 1
ATOM 597 C CA . MET A 1 83 ? -6.010 8.321 -0.736 1.00 76.75 83 MET A CA 1
ATOM 598 C C . MET A 1 83 ? -5.863 8.666 0.743 1.00 76.75 83 MET A C 1
ATOM 600 O O . MET A 1 83 ? -6.872 8.779 1.435 1.00 76.75 83 MET A O 1
ATOM 604 N N . SER A 1 84 ? -4.641 8.925 1.215 1.00 77.50 84 SER A N 1
ATOM 605 C CA . SER A 1 84 ? -4.396 9.370 2.593 1.00 77.50 84 SER A CA 1
ATOM 606 C C . SER A 1 84 ? -5.157 10.659 2.907 1.00 77.50 84 SER A C 1
ATOM 608 O O . SER A 1 84 ? -5.850 10.729 3.917 1.00 77.50 84 SER A O 1
ATOM 610 N N . ARG A 1 85 ? -5.120 11.653 2.006 1.00 80.81 85 ARG A N 1
ATOM 611 C CA . ARG A 1 85 ? -5.922 12.884 2.127 1.00 80.81 85 ARG A CA 1
ATOM 612 C C . ARG A 1 85 ? -7.423 12.612 2.144 1.00 80.81 85 ARG A C 1
ATOM 614 O O . ARG A 1 85 ? -8.137 13.227 2.933 1.00 80.81 85 ARG A O 1
ATOM 621 N N . GLY A 1 86 ? -7.904 11.735 1.265 1.00 77.06 86 GLY A N 1
ATOM 622 C CA . GLY A 1 86 ? -9.318 11.374 1.172 1.00 77.06 86 GLY A CA 1
ATOM 623 C C . GLY A 1 86 ? -9.828 10.725 2.456 1.00 77.06 86 GLY A C 1
ATOM 624 O O . GLY A 1 86 ? -10.846 11.153 2.998 1.00 77.06 86 GLY A O 1
ATOM 625 N N . VAL A 1 87 ? -9.079 9.751 2.978 1.00 78.06 87 VAL A N 1
ATOM 626 C CA . VAL A 1 87 ? -9.390 9.072 4.241 1.00 78.06 87 VAL A CA 1
ATOM 627 C C . VAL A 1 87 ? -9.347 10.056 5.406 1.00 78.06 87 VAL A C 1
ATOM 629 O O . VAL A 1 87 ? -10.315 10.110 6.157 1.00 78.06 87 VAL A O 1
ATOM 632 N N . SER A 1 88 ? -8.306 10.888 5.525 1.00 79.12 88 SER A N 1
ATOM 633 C CA . SER A 1 88 ? -8.221 11.903 6.587 1.00 79.12 88 SER A CA 1
ATOM 634 C C . SER A 1 88 ? -9.419 12.848 6.572 1.00 79.12 88 SER A C 1
ATOM 636 O O . SER A 1 88 ? -10.080 13.004 7.591 1.00 79.12 88 SER A O 1
ATOM 638 N N . ARG A 1 89 ? -9.778 13.406 5.407 1.00 79.00 89 ARG A N 1
ATOM 639 C CA . ARG A 1 89 ? -10.950 14.291 5.283 1.00 79.00 89 ARG A CA 1
ATOM 640 C C . ARG A 1 89 ? -12.253 13.584 5.634 1.00 79.00 89 ARG A C 1
ATOM 642 O O . ARG A 1 89 ? -13.141 14.194 6.216 1.00 79.00 89 ARG A O 1
ATOM 649 N N . SER A 1 90 ? -12.396 12.318 5.245 1.00 75.88 90 SER A N 1
ATOM 650 C CA . SER A 1 90 ? -13.583 11.536 5.590 1.00 75.88 90 SER A CA 1
ATOM 651 C C . SER A 1 90 ? -13.667 11.284 7.093 1.00 75.88 90 SER A C 1
ATOM 653 O O . SER A 1 90 ? -14.757 11.359 7.650 1.00 75.88 90 SER A O 1
ATOM 655 N N . LEU A 1 91 ? -12.539 10.993 7.744 1.00 71.81 91 LEU A N 1
ATOM 656 C CA . LEU A 1 91 ? -12.474 10.800 9.190 1.00 71.81 91 LEU A CA 1
ATOM 657 C C . LEU A 1 91 ? -12.750 12.107 9.944 1.00 71.81 91 LEU A C 1
ATOM 659 O O . LEU A 1 91 ? -13.466 12.071 10.939 1.00 71.81 91 LEU A O 1
ATOM 663 N N . GLU A 1 92 ? -12.233 13.243 9.466 1.00 77.62 92 GLU A N 1
ATOM 664 C CA . GLU A 1 92 ? -12.496 14.573 10.039 1.00 77.62 92 GLU A CA 1
ATOM 665 C C . GLU A 1 92 ? -13.987 14.917 9.966 1.00 77.62 92 GLU A C 1
ATOM 667 O O . GLU A 1 92 ? -14.590 15.210 10.991 1.00 77.62 92 GLU A O 1
ATOM 672 N N . ARG A 1 93 ? -14.628 14.734 8.802 1.00 75.50 93 ARG A N 1
ATOM 673 C CA . ARG A 1 93 ? -16.081 14.950 8.669 1.00 75.50 93 ARG A CA 1
ATOM 674 C C . ARG A 1 93 ? -16.902 14.095 9.630 1.00 75.50 93 ARG A C 1
ATOM 676 O O . ARG A 1 93 ? -17.879 14.589 10.174 1.00 75.50 93 ARG A O 1
ATOM 683 N N . VAL A 1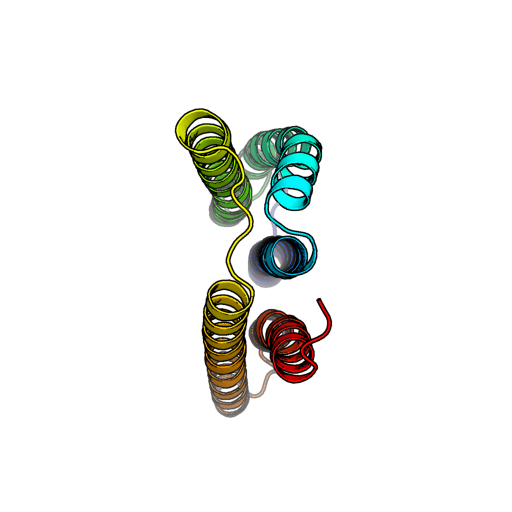 94 ? -16.532 12.825 9.812 1.00 70.12 94 VAL A N 1
ATOM 684 C CA . VAL A 1 94 ? -17.237 11.914 10.730 1.00 70.12 94 VAL A CA 1
ATOM 685 C C . VAL A 1 94 ? -17.031 12.332 12.187 1.00 70.12 94 VAL A C 1
ATOM 687 O O . VAL A 1 94 ? -17.972 12.270 12.978 1.00 70.12 94 VAL A O 1
ATOM 690 N N . ALA A 1 95 ? -15.824 12.778 12.543 1.00 71.12 95 ALA A N 1
ATOM 691 C CA . ALA A 1 95 ? -15.542 13.311 13.870 1.00 71.12 95 ALA A CA 1
ATOM 692 C C . ALA A 1 95 ? -16.382 14.568 14.159 1.00 71.12 95 ALA A C 1
ATOM 694 O O . ALA A 1 95 ? -16.960 14.662 15.242 1.00 71.12 95 ALA A O 1
ATOM 695 N N . ASP A 1 96 ? -16.510 15.464 13.177 1.00 73.69 96 ASP A N 1
ATOM 696 C CA . ASP A 1 96 ? -17.262 16.717 13.294 1.00 73.69 96 ASP A CA 1
ATOM 697 C C . ASP A 1 96 ? -18.788 16.503 13.315 1.00 73.69 96 ASP A C 1
ATOM 699 O O . ASP A 1 96 ? -19.503 17.224 14.006 1.00 73.69 96 ASP A O 1
ATOM 703 N N . SER A 1 97 ? -19.311 15.518 12.572 1.00 66.62 97 SER A N 1
ATOM 704 C CA . SER A 1 97 ? -20.760 15.341 12.385 1.00 66.62 97 SER A CA 1
ATOM 705 C C . SER A 1 97 ? -21.455 14.514 13.461 1.00 66.62 97 SER A C 1
ATOM 707 O O . SER A 1 97 ? -22.655 14.668 13.674 1.00 66.62 97 SER A O 1
ATOM 709 N N . SER A 1 98 ? -20.758 13.555 14.068 1.00 57.97 98 SER A N 1
ATOM 710 C CA . SER A 1 98 ? -21.411 12.514 14.880 1.00 57.97 98 SER A CA 1
ATOM 711 C C . SER A 1 98 ? -20.673 12.213 16.182 1.00 57.97 98 SER A C 1
ATOM 713 O O . SER A 1 98 ? -21.126 11.381 16.966 1.00 57.97 98 SER A O 1
ATOM 715 N N . GLY A 1 99 ? -19.526 12.862 16.410 1.00 59.62 99 GLY A N 1
ATOM 716 C CA . GLY A 1 99 ? -18.507 12.334 17.305 1.00 59.62 99 GLY A CA 1
ATOM 717 C C . GLY A 1 99 ? -17.964 11.002 16.774 1.00 59.62 99 GLY A C 1
ATOM 718 O O . GLY A 1 99 ? -18.565 10.332 15.934 1.00 59.62 99 GLY A O 1
ATOM 719 N N . LEU A 1 100 ? -16.809 10.564 17.269 1.00 61.84 100 LEU A N 1
ATOM 720 C CA . LEU A 1 100 ? -16.320 9.206 17.012 1.00 61.84 100 LEU A CA 1
ATOM 721 C C . LEU A 1 100 ? -17.155 8.200 17.825 1.00 61.84 100 LEU A C 1
ATOM 723 O O . LEU A 1 100 ? -16.618 7.520 18.699 1.00 61.84 100 LEU A O 1
ATOM 727 N N . THR A 1 101 ? -18.474 8.137 17.586 1.00 59.66 101 THR A N 1
ATOM 728 C CA . THR A 1 101 ? -19.372 7.188 18.248 1.00 59.66 101 THR A CA 1
ATOM 729 C C . THR A 1 101 ? -18.773 5.794 18.115 1.00 59.66 101 THR A C 1
ATOM 731 O O . THR A 1 101 ? -18.490 5.367 16.987 1.00 59.66 101 THR A O 1
ATOM 734 N N . PRO A 1 102 ? -18.531 5.093 19.236 1.00 61.06 102 PRO A N 1
ATOM 735 C CA . PRO A 1 102 ? -17.908 3.785 19.207 1.00 61.06 102 PRO A CA 1
ATOM 736 C C . PRO A 1 102 ? -18.706 2.861 18.295 1.00 61.06 102 PRO A C 1
ATOM 738 O O . PRO A 1 102 ? -19.913 2.688 18.467 1.00 61.06 102 PRO A O 1
ATOM 741 N N . ILE A 1 103 ? -18.034 2.269 17.307 1.00 64.88 103 ILE A N 1
ATOM 742 C CA . ILE A 1 103 ? -18.638 1.222 16.485 1.00 64.88 103 ILE A CA 1
ATOM 743 C C . ILE A 1 103 ? -19.106 0.131 17.448 1.00 64.88 103 ILE A C 1
ATOM 745 O O . ILE A 1 103 ? -18.310 -0.342 18.265 1.00 64.88 103 ILE A O 1
ATOM 749 N N . THR A 1 104 ? -20.376 -0.272 17.353 1.00 72.75 104 THR A N 1
ATOM 750 C CA . THR A 1 104 ? -20.899 -1.352 18.194 1.00 72.75 104 THR A CA 1
ATOM 751 C C . THR A 1 104 ? -20.010 -2.595 18.051 1.00 72.75 104 THR A C 1
ATOM 753 O O . THR A 1 104 ? -19.503 -2.858 16.951 1.00 72.75 104 THR A O 1
ATOM 756 N N . PRO A 1 105 ? -19.802 -3.386 19.119 1.00 71.81 105 PRO A N 1
ATOM 757 C CA . PRO A 1 105 ? -18.937 -4.568 19.066 1.00 71.81 105 PRO A CA 1
ATOM 758 C C . PRO A 1 105 ? -19.298 -5.511 17.905 1.00 71.81 105 PRO A C 1
ATOM 760 O O . PRO A 1 105 ? -18.426 -5.996 17.181 1.00 71.81 105 PRO A O 1
ATOM 763 N N . GLU A 1 106 ? -20.597 -5.672 17.646 1.00 74.19 106 GLU A N 1
ATOM 764 C CA . GLU A 1 106 ? -21.131 -6.471 16.540 1.00 74.19 106 GLU A CA 1
ATOM 765 C C . GLU A 1 106 ? -20.852 -5.869 15.154 1.00 74.19 106 GLU A C 1
ATOM 767 O O . GLU A 1 106 ? -20.524 -6.590 14.203 1.00 74.19 106 GLU A O 1
ATOM 772 N N . GLY A 1 107 ? -20.977 -4.544 15.014 1.00 72.12 107 GLY A N 1
ATOM 773 C CA . GLY A 1 107 ? -20.652 -3.827 13.781 1.00 72.12 107 GLY A CA 1
ATOM 774 C C . GLY A 1 107 ? -19.164 -3.931 13.456 1.00 72.12 107 GLY A C 1
ATOM 775 O O . GLY A 1 107 ? -18.786 -4.240 12.322 1.00 72.12 107 GLY A O 1
ATOM 776 N N . ARG A 1 108 ? -18.312 -3.788 14.477 1.00 71.75 108 ARG A N 1
ATOM 777 C CA . ARG A 1 108 ? -16.857 -3.931 14.365 1.00 71.75 108 ARG A CA 1
ATOM 778 C C . ARG A 1 108 ? -16.480 -5.338 13.909 1.00 71.75 108 ARG A C 1
ATOM 780 O O . ARG A 1 108 ? -15.686 -5.486 12.982 1.00 71.75 108 ARG A O 1
ATOM 787 N N . GLN A 1 109 ? -17.090 -6.373 14.486 1.00 76.62 109 GLN A N 1
ATOM 788 C CA . GLN A 1 109 ? -16.807 -7.759 14.114 1.00 76.62 109 GLN A CA 1
ATOM 789 C C . GLN A 1 109 ? -17.234 -8.081 12.672 1.00 76.62 109 GLN A C 1
ATOM 791 O O . GLN A 1 109 ? -16.503 -8.770 11.954 1.00 76.62 109 GLN A O 1
ATOM 796 N N . ARG A 1 110 ? -18.376 -7.547 12.210 1.00 77.62 110 ARG A N 1
ATOM 797 C CA . ARG A 1 110 ? -18.817 -7.679 10.808 1.00 77.62 110 ARG A CA 1
ATOM 798 C C . ARG A 1 110 ? -17.843 -7.019 9.833 1.00 77.62 110 ARG A C 1
ATOM 800 O O . ARG A 1 110 ? -17.482 -7.644 8.834 1.00 77.62 110 ARG A O 1
ATOM 807 N N . ILE A 1 111 ? -17.385 -5.803 10.137 1.00 75.75 111 ILE A N 1
ATOM 808 C CA . ILE A 1 111 ? -16.403 -5.082 9.314 1.00 75.75 111 ILE A CA 1
ATOM 809 C C . ILE A 1 111 ? -15.082 -5.857 9.268 1.00 75.75 111 ILE A C 1
ATOM 811 O O . ILE A 1 111 ? -14.590 -6.145 8.180 1.00 75.75 111 ILE A O 1
ATOM 815 N N . LEU A 1 112 ? -14.557 -6.286 10.421 1.00 77.50 112 LEU A N 1
ATOM 816 C CA . LEU A 1 112 ? -13.309 -7.052 10.498 1.00 77.50 112 LEU A CA 1
ATOM 817 C C . LEU A 1 112 ? -13.384 -8.359 9.699 1.00 77.50 112 LEU A C 1
ATOM 819 O O . LEU A 1 112 ? -12.481 -8.645 8.916 1.00 77.50 112 LEU A O 1
ATOM 823 N N . ARG A 1 113 ? -14.470 -9.136 9.824 1.00 81.75 113 ARG A N 1
ATOM 824 C CA . ARG A 1 113 ? -14.641 -10.380 9.051 1.00 81.75 113 ARG A CA 1
ATOM 825 C C . ARG A 1 113 ? -14.733 -10.124 7.550 1.00 81.75 113 ARG A C 1
ATOM 827 O O . ARG A 1 113 ? -14.169 -10.899 6.780 1.00 81.75 113 ARG A O 1
ATOM 834 N N . ARG A 1 114 ? -15.441 -9.071 7.123 1.00 81.44 114 ARG A N 1
ATOM 835 C CA . ARG A 1 114 ? -15.565 -8.724 5.699 1.00 81.44 114 ARG A CA 1
ATOM 836 C C . ARG A 1 114 ? -14.217 -8.296 5.124 1.00 81.44 114 ARG A C 1
ATOM 838 O O . ARG A 1 114 ? -13.826 -8.827 4.090 1.00 81.44 114 ARG A O 1
ATOM 845 N N . SER A 1 115 ? -13.497 -7.416 5.819 1.00 74.69 115 SER A N 1
ATOM 846 C CA . SER A 1 115 ? -12.160 -6.968 5.417 1.00 74.69 115 SER A CA 1
ATOM 847 C C . SER A 1 115 ? -11.162 -8.124 5.384 1.00 74.69 115 SER A C 1
ATOM 849 O O . SER A 1 115 ? -10.463 -8.290 4.390 1.00 74.69 115 SER A O 1
ATOM 851 N N . ALA A 1 116 ? -11.153 -8.985 6.406 1.00 81.44 116 ALA A N 1
ATOM 852 C CA . ALA A 1 116 ? -10.300 -10.171 6.439 1.00 81.44 116 ALA A CA 1
ATOM 853 C C . ALA A 1 116 ? -10.580 -11.130 5.276 1.00 81.44 116 ALA A C 1
ATOM 855 O O . ALA A 1 116 ? -9.647 -11.586 4.626 1.00 81.44 116 ALA A O 1
ATOM 856 N N . ARG A 1 117 ? -11.856 -11.415 4.973 1.00 83.94 117 ARG A N 1
ATOM 857 C CA . ARG A 1 117 ? -12.221 -12.271 3.830 1.00 83.94 117 ARG A CA 1
ATOM 858 C C . ARG A 1 117 ? -11.754 -11.685 2.507 1.00 83.94 117 ARG A C 1
ATOM 860 O O . ARG A 1 117 ? -11.238 -12.430 1.689 1.00 83.94 117 ARG A O 1
ATOM 867 N N . MET A 1 118 ? -11.931 -10.381 2.308 1.00 78.06 118 MET A N 1
ATOM 868 C CA . MET A 1 118 ? -11.477 -9.684 1.102 1.00 78.06 118 MET A CA 1
ATOM 869 C C . MET A 1 118 ? -9.956 -9.782 0.950 1.00 78.06 118 MET A C 1
ATOM 871 O O . MET A 1 118 ? -9.479 -10.225 -0.088 1.00 78.06 118 MET A O 1
ATOM 875 N N . LEU A 1 119 ? -9.207 -9.456 2.008 1.00 76.88 119 LEU A N 1
ATOM 876 C CA . LEU A 1 119 ? -7.746 -9.547 2.031 1.00 76.88 119 LEU A CA 1
ATOM 877 C C . LEU A 1 119 ? -7.255 -10.973 1.753 1.00 76.88 119 LEU A C 1
ATOM 879 O O . LEU A 1 119 ? -6.405 -11.181 0.894 1.00 76.88 119 LEU A O 1
ATOM 883 N N . ILE A 1 120 ? -7.832 -11.972 2.423 1.00 84.56 120 ILE A N 1
ATOM 884 C CA . ILE A 1 120 ? -7.457 -13.373 2.209 1.00 84.56 120 ILE A CA 1
ATOM 885 C C . ILE A 1 120 ? -7.805 -13.813 0.786 1.00 84.56 120 ILE A C 1
ATOM 887 O O . ILE A 1 120 ? -6.967 -14.408 0.120 1.00 84.56 120 ILE A O 1
ATOM 891 N N . PHE A 1 121 ? -9.010 -13.504 0.300 1.00 83.31 121 PHE A N 1
ATOM 892 C CA . PHE A 1 121 ? -9.454 -13.887 -1.039 1.00 83.31 121 PHE A CA 1
ATOM 893 C C . PHE A 1 121 ? -8.540 -13.310 -2.122 1.00 83.31 121 PHE A C 1
ATOM 895 O O . PHE A 1 121 ? -8.024 -14.061 -2.945 1.00 83.31 121 PHE A O 1
ATOM 902 N N . VAL A 1 122 ? -8.283 -12.000 -2.082 1.00 75.38 122 VAL A N 1
ATOM 903 C CA . VAL A 1 122 ? -7.385 -11.334 -3.037 1.00 75.38 122 VAL A CA 1
ATOM 904 C C . VAL A 1 122 ? -5.974 -11.913 -2.941 1.00 75.38 122 VAL A C 1
ATOM 906 O O . VAL A 1 122 ? -5.361 -12.200 -3.965 1.00 75.38 122 VAL A O 1
ATOM 909 N N . GLY A 1 123 ? -5.477 -12.158 -1.727 1.00 80.06 123 GLY A N 1
ATOM 910 C CA . GLY A 1 123 ? -4.181 -12.792 -1.513 1.00 80.06 123 GLY A CA 1
ATOM 911 C C . GLY A 1 123 ? -4.079 -14.197 -2.112 1.00 80.06 123 GLY A C 1
ATOM 912 O O . GLY A 1 123 ? -3.102 -14.493 -2.791 1.00 80.06 123 GLY A O 1
ATOM 913 N N . VAL A 1 124 ? -5.098 -15.044 -1.935 1.00 86.69 124 VAL A N 1
ATOM 914 C CA . VAL A 1 124 ? -5.152 -16.386 -2.543 1.00 86.69 124 VAL A CA 1
ATOM 915 C C . VAL A 1 124 ? -5.192 -16.299 -4.068 1.00 86.69 124 VAL A C 1
ATOM 917 O O . VAL A 1 124 ? -4.470 -17.037 -4.732 1.00 86.69 124 VAL A O 1
ATOM 920 N N . VAL A 1 125 ? -5.990 -15.388 -4.632 1.00 78.19 125 VAL A N 1
ATOM 921 C CA . VAL A 1 125 ? -6.044 -15.176 -6.087 1.00 78.19 125 VAL A CA 1
ATOM 922 C C . VAL A 1 125 ? -4.665 -14.795 -6.627 1.00 78.19 125 VAL A C 1
ATOM 924 O O . VAL A 1 125 ? -4.229 -15.367 -7.622 1.00 78.19 125 VAL A O 1
ATOM 927 N N . LEU A 1 126 ? -3.941 -13.904 -5.945 1.00 79.19 126 LEU A N 1
ATOM 928 C CA . LEU A 1 126 ? -2.580 -13.518 -6.328 1.00 79.19 126 LEU A CA 1
ATOM 929 C C . LEU A 1 126 ? -1.591 -14.689 -6.247 1.00 79.19 126 LEU A C 1
ATOM 931 O O . LEU A 1 126 ? -0.772 -14.832 -7.147 1.00 79.19 126 LEU A O 1
ATOM 935 N N . VAL A 1 127 ? -1.698 -15.569 -5.242 1.00 83.69 127 VAL A N 1
ATOM 936 C CA . VAL A 1 127 ? -0.902 -16.814 -5.196 1.00 83.69 127 VAL A CA 1
ATOM 937 C C . VAL A 1 127 ? -1.181 -17.688 -6.418 1.00 83.69 127 VAL A C 1
ATOM 939 O O . VAL A 1 127 ? -0.249 -18.191 -7.040 1.00 83.69 127 VAL A O 1
ATOM 942 N N . VAL A 1 128 ? -2.454 -17.874 -6.779 1.00 83.12 128 VAL A N 1
ATOM 943 C CA . VAL A 1 128 ? -2.834 -18.692 -7.942 1.00 83.12 128 VAL A CA 1
ATOM 944 C C . VAL A 1 128 ? -2.278 -18.089 -9.231 1.00 83.12 128 VAL A C 1
ATOM 946 O O . VAL A 1 128 ? -1.700 -18.813 -10.037 1.00 83.12 128 VAL A O 1
ATOM 949 N N . VAL A 1 129 ? -2.394 -16.771 -9.405 1.00 78.56 129 VAL A N 1
ATOM 950 C CA . VAL A 1 129 ? -1.824 -16.058 -10.557 1.00 78.56 129 VAL A CA 1
ATOM 951 C C . VAL A 1 129 ? -0.302 -16.211 -10.596 1.00 78.56 129 VAL A C 1
ATOM 953 O O . VAL A 1 129 ? 0.230 -16.587 -11.636 1.00 78.56 129 VAL A O 1
ATOM 956 N N . ALA A 1 130 ? 0.387 -16.033 -9.466 1.00 77.44 130 ALA A N 1
ATOM 957 C CA . ALA A 1 130 ? 1.838 -16.195 -9.369 1.00 77.44 130 ALA A CA 1
ATOM 958 C C . ALA A 1 130 ? 2.297 -17.621 -9.724 1.00 77.44 130 ALA A C 1
ATOM 960 O O . ALA A 1 130 ? 3.331 -17.807 -10.366 1.00 77.44 130 ALA A O 1
ATOM 961 N N . LEU A 1 131 ? 1.532 -18.642 -9.319 1.00 80.12 131 LEU A N 1
ATOM 962 C CA . LEU A 1 131 ? 1.802 -20.045 -9.648 1.00 80.12 131 LEU A CA 1
ATOM 963 C C . LEU A 1 131 ? 1.575 -20.348 -11.134 1.00 80.12 131 LEU A C 1
ATOM 965 O O . LEU A 1 131 ? 2.360 -21.086 -11.733 1.00 80.12 131 LEU A O 1
ATOM 969 N N . LEU A 1 132 ? 0.520 -19.787 -11.730 1.00 79.44 132 LEU A N 1
ATOM 970 C CA . LEU A 1 132 ? 0.251 -19.912 -13.164 1.00 79.44 132 LEU A CA 1
ATOM 971 C C . LEU A 1 132 ? 1.346 -19.228 -13.988 1.00 79.44 132 LEU A C 1
ATOM 973 O O . LEU A 1 132 ? 1.860 -19.835 -14.928 1.00 79.44 132 LEU A O 1
ATOM 977 N N . ASP A 1 133 ? 1.757 -18.021 -13.594 1.00 75.00 133 ASP A N 1
ATOM 978 C CA . ASP A 1 133 ? 2.836 -17.290 -14.261 1.00 75.00 133 ASP A CA 1
ATOM 979 C C . ASP A 1 133 ? 4.175 -18.029 -14.134 1.00 75.00 133 ASP A C 1
ATOM 981 O O . ASP A 1 133 ? 4.867 -18.221 -15.134 1.00 75.00 133 ASP A O 1
ATOM 985 N N . TYR A 1 134 ? 4.489 -18.570 -12.949 1.00 76.69 134 TYR A N 1
ATOM 986 C CA . TYR A 1 134 ? 5.665 -19.424 -12.751 1.00 76.69 134 TYR A CA 1
ATOM 987 C C . TYR A 1 134 ? 5.656 -20.638 -13.682 1.00 76.69 134 TYR A C 1
ATOM 989 O O . TYR A 1 134 ? 6.676 -20.967 -14.287 1.00 76.69 134 TYR A O 1
ATOM 997 N N . ARG A 1 135 ? 4.502 -21.298 -13.832 1.00 81.69 135 ARG A N 1
ATOM 998 C CA . ARG A 1 135 ? 4.372 -22.478 -14.692 1.00 81.69 135 ARG A CA 1
ATOM 999 C C . ARG A 1 135 ? 4.522 -22.147 -16.177 1.00 81.69 135 ARG A C 1
ATOM 1001 O O . ARG A 1 135 ? 4.990 -23.001 -16.924 1.00 81.69 135 ARG A O 1
ATOM 1008 N N . TRP A 1 136 ? 4.129 -20.951 -16.607 1.00 77.56 136 TRP A N 1
ATOM 1009 C CA . TRP A 1 136 ? 4.251 -20.522 -18.004 1.00 77.56 136 TRP A CA 1
ATOM 1010 C C . TRP A 1 136 ? 5.624 -19.944 -18.341 1.00 77.56 136 TRP A C 1
ATOM 1012 O O . TRP A 1 136 ? 6.162 -20.245 -19.402 1.00 77.56 136 TRP A O 1
ATOM 1022 N N . ARG A 1 137 ? 6.204 -19.129 -17.455 1.00 75.56 137 ARG A N 1
ATOM 1023 C CA . ARG 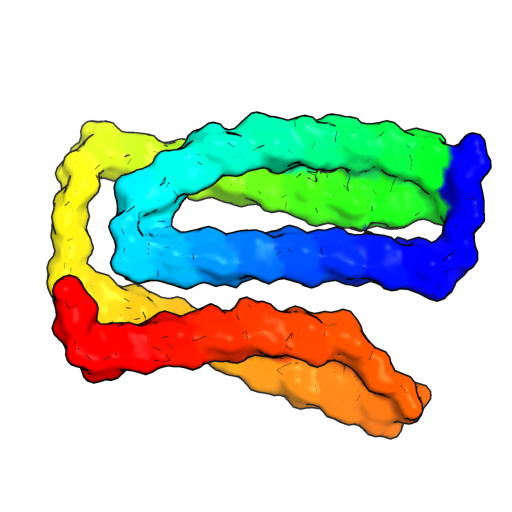A 1 137 ? 7.479 -18.435 -17.698 1.00 75.56 137 ARG A CA 1
ATOM 1024 C C . ARG A 1 137 ? 8.704 -19.192 -17.188 1.00 75.56 137 ARG A C 1
ATOM 1026 O O . ARG A 1 137 ? 9.818 -18.857 -17.573 1.00 75.56 137 ARG A O 1
ATOM 1033 N N . GLY A 1 138 ? 8.527 -20.164 -16.292 1.00 77.19 138 GLY A N 1
ATOM 1034 C CA . GLY A 1 138 ? 9.623 -20.898 -15.647 1.00 77.19 138 GLY A CA 1
ATOM 1035 C C . GLY A 1 138 ? 10.438 -20.072 -14.640 1.00 77.19 138 GLY A C 1
ATOM 1036 O O . GLY A 1 138 ? 11.441 -20.559 -14.121 1.00 77.19 138 GLY A O 1
ATOM 1037 N N . ALA A 1 139 ? 10.025 -18.836 -14.344 1.00 71.94 139 ALA A N 1
ATOM 1038 C CA . ALA A 1 139 ? 10.718 -17.914 -13.447 1.00 71.94 139 ALA A CA 1
ATOM 1039 C C . ALA A 1 139 ? 9.772 -17.423 -12.340 1.00 71.94 139 ALA A C 1
ATOM 1041 O O . ALA A 1 139 ? 8.599 -17.164 -12.614 1.00 71.94 139 ALA A O 1
ATOM 1042 N N . PRO A 1 140 ? 10.232 -17.320 -11.077 1.00 70.38 140 PRO A N 1
ATOM 1043 C CA . PRO A 1 140 ? 9.366 -16.941 -9.965 1.00 70.38 140 PRO A CA 1
ATOM 1044 C C . PRO A 1 140 ? 8.862 -15.506 -10.133 1.00 70.38 140 PRO A C 1
ATOM 1046 O O . PRO A 1 140 ? 9.663 -14.572 -10.180 1.00 70.38 140 PRO A O 1
ATOM 1049 N N . ALA A 1 141 ? 7.538 -15.330 -10.143 1.00 74.94 141 ALA A N 1
ATOM 1050 C CA . ALA A 1 141 ? 6.861 -14.033 -10.121 1.00 74.94 141 ALA A CA 1
ATOM 1051 C C . ALA A 1 141 ? 7.006 -13.374 -8.737 1.00 74.94 141 ALA A C 1
ATOM 1053 O O . ALA A 1 141 ? 6.060 -13.281 -7.955 1.00 74.94 141 ALA A O 1
ATOM 1054 N N . ARG A 1 142 ? 8.239 -12.981 -8.385 1.00 72.69 142 ARG A N 1
ATOM 1055 C CA . ARG A 1 142 ? 8.624 -12.485 -7.048 1.00 72.69 142 ARG A CA 1
ATOM 1056 C C . ARG A 1 142 ? 7.693 -11.376 -6.558 1.00 72.69 142 ARG A C 1
ATOM 1058 O O . ARG A 1 142 ? 7.344 -11.345 -5.386 1.00 72.69 142 ARG A O 1
ATOM 1065 N N . PHE A 1 143 ? 7.265 -10.506 -7.465 1.00 68.12 143 PHE A N 1
ATOM 1066 C CA . PHE A 1 143 ? 6.353 -9.409 -7.174 1.00 68.12 143 PHE A CA 1
ATOM 1067 C C . PHE A 1 143 ? 4.960 -9.883 -6.738 1.00 68.12 143 PHE A C 1
ATOM 1069 O O . PHE A 1 143 ? 4.478 -9.458 -5.689 1.00 68.12 143 PHE A O 1
ATOM 1076 N N . ASP A 1 144 ? 4.355 -10.811 -7.479 1.00 73.50 144 ASP A N 1
ATOM 1077 C CA . ASP A 1 144 ? 3.024 -11.342 -7.169 1.00 73.50 144 ASP A CA 1
ATOM 1078 C C . ASP A 1 144 ? 3.029 -12.136 -5.862 1.00 73.50 144 ASP A C 1
ATOM 1080 O O . ASP A 1 144 ? 2.083 -12.055 -5.080 1.00 73.50 144 ASP A O 1
ATOM 1084 N N . TRP A 1 145 ? 4.132 -12.830 -5.565 1.00 76.50 145 TRP A N 1
ATOM 1085 C CA . TRP A 1 145 ? 4.337 -13.484 -4.272 1.00 76.50 145 TRP A CA 1
ATOM 1086 C C . TRP A 1 145 ? 4.386 -12.494 -3.111 1.00 76.50 145 TRP A C 1
ATOM 1088 O O . TRP A 1 145 ? 3.777 -12.739 -2.066 1.00 76.50 145 TRP A O 1
ATOM 1098 N N . VAL A 1 146 ? 5.077 -11.364 -3.283 1.00 76.44 146 VAL A N 1
ATOM 1099 C CA . VAL A 1 146 ? 5.122 -10.326 -2.249 1.00 76.44 146 VAL A CA 1
ATOM 1100 C C . VAL A 1 146 ? 3.739 -9.694 -2.077 1.00 76.44 146 VAL A C 1
ATOM 1102 O O . VAL A 1 146 ? 3.252 -9.612 -0.954 1.00 76.44 146 VAL A O 1
ATOM 1105 N N . LEU A 1 147 ? 3.051 -9.350 -3.165 1.00 72.75 147 LEU A N 1
ATOM 1106 C CA . LEU A 1 147 ? 1.673 -8.843 -3.144 1.00 72.75 147 LEU A CA 1
ATOM 1107 C C . LEU A 1 147 ? 0.680 -9.818 -2.501 1.00 72.75 147 LEU A C 1
ATOM 1109 O O . LEU A 1 147 ? -0.177 -9.410 -1.717 1.00 72.75 147 LEU A O 1
ATOM 1113 N N . ALA A 1 148 ? 0.813 -11.112 -2.774 1.00 81.56 148 ALA A N 1
ATOM 1114 C CA . ALA A 1 148 ? 0.016 -12.141 -2.129 1.00 81.56 148 ALA A CA 1
ATOM 1115 C C . ALA A 1 148 ? 0.265 -12.169 -0.615 1.00 81.56 148 ALA A C 1
ATOM 1117 O O . ALA A 1 148 ? -0.686 -12.122 0.169 1.00 81.56 148 ALA A O 1
ATOM 1118 N N . ALA A 1 149 ? 1.531 -12.173 -0.187 1.00 80.31 149 ALA A N 1
ATOM 1119 C CA . ALA A 1 149 ? 1.894 -12.134 1.229 1.00 80.31 149 ALA A CA 1
ATOM 1120 C C . ALA A 1 149 ? 1.350 -10.875 1.926 1.00 80.31 149 ALA A C 1
ATOM 1122 O O . ALA A 1 149 ? 0.848 -10.948 3.049 1.00 80.31 149 ALA A O 1
ATOM 1123 N N . MET A 1 150 ? 1.368 -9.734 1.236 1.00 73.94 150 MET A N 1
ATOM 1124 C CA . MET A 1 150 ? 0.835 -8.461 1.723 1.00 73.94 150 MET A CA 1
ATOM 1125 C C . MET A 1 150 ? -0.668 -8.464 1.966 1.00 73.94 150 MET A C 1
ATOM 1127 O O . MET A 1 150 ? -1.149 -7.686 2.782 1.00 73.94 150 MET A O 1
ATOM 1131 N N . MET A 1 151 ? -1.412 -9.303 1.258 1.00 77.06 151 MET A N 1
ATOM 1132 C CA . MET A 1 151 ? -2.854 -9.432 1.444 1.00 77.06 151 MET A CA 1
ATOM 1133 C C . MET A 1 151 ? -3.165 -10.529 2.469 1.00 77.06 151 MET A C 1
ATOM 1135 O O . MET A 1 151 ? -3.990 -10.342 3.364 1.00 77.06 151 MET A O 1
ATOM 1139 N N . LEU A 1 152 ? -2.436 -11.647 2.412 1.00 83.25 152 LEU A N 1
ATOM 1140 C CA . LEU A 1 152 ? -2.637 -12.800 3.287 1.00 83.25 152 LEU A CA 1
ATOM 1141 C C . LEU A 1 152 ? -2.238 -12.525 4.739 1.00 83.25 152 LEU A C 1
ATOM 1143 O O . LEU A 1 152 ? -3.034 -12.810 5.630 1.00 83.25 152 LEU A O 1
ATOM 1147 N N . ILE A 1 153 ? -1.054 -11.957 5.002 1.00 83.12 153 ILE A N 1
ATOM 1148 C CA . ILE A 1 153 ? -0.571 -11.742 6.379 1.00 83.12 153 ILE A CA 1
ATOM 1149 C C . ILE A 1 153 ? -1.538 -10.838 7.160 1.00 83.12 153 ILE A C 1
ATOM 1151 O O . ILE A 1 153 ? -2.020 -11.260 8.217 1.00 83.12 153 ILE A O 1
ATOM 1155 N N . PRO A 1 154 ? -1.908 -9.638 6.670 1.00 77.44 154 PRO A N 1
ATOM 1156 C CA . PRO A 1 154 ? -2.848 -8.797 7.396 1.00 77.44 154 PRO A CA 1
ATOM 1157 C C . PRO A 1 154 ? -4.255 -9.401 7.409 1.00 77.44 154 PRO A C 1
ATOM 1159 O O . PRO A 1 154 ? -4.930 -9.334 8.434 1.00 77.44 154 PRO A O 1
ATOM 1162 N N . GLY A 1 155 ? -4.679 -10.070 6.330 1.00 80.81 155 GLY A N 1
ATOM 1163 C CA . GLY A 1 155 ? -5.954 -10.787 6.282 1.00 80.81 155 GLY A CA 1
ATOM 1164 C C . GLY A 1 155 ? -6.094 -11.838 7.388 1.00 80.81 155 GLY A C 1
ATOM 1165 O O . GLY A 1 155 ? -7.118 -11.878 8.074 1.00 80.81 155 GLY A O 1
ATOM 1166 N N . VAL A 1 156 ? -5.048 -12.635 7.627 1.00 84.56 156 VAL A N 1
ATOM 1167 C CA . VAL A 1 156 ? -5.001 -13.645 8.696 1.00 84.56 156 VAL A CA 1
ATOM 1168 C C . VAL A 1 156 ? -4.998 -12.993 10.078 1.00 84.56 156 VAL A C 1
ATOM 1170 O O . VAL A 1 156 ? -5.759 -13.422 10.946 1.00 84.56 156 VAL A O 1
ATOM 1173 N N . LEU A 1 157 ? -4.214 -11.930 10.285 1.00 82.62 157 LEU A N 1
ATOM 1174 C CA . LEU A 1 157 ? -4.178 -11.204 11.562 1.00 82.62 157 LEU A CA 1
ATOM 1175 C C . LEU A 1 157 ? -5.548 -10.606 11.919 1.00 82.62 157 LEU A C 1
ATOM 1177 O O . LEU A 1 157 ? -6.024 -10.749 13.049 1.00 82.62 157 LEU A O 1
ATOM 1181 N N . VAL A 1 158 ? -6.217 -9.976 10.948 1.00 80.25 158 VAL A N 1
ATOM 1182 C CA . VAL A 1 158 ? -7.570 -9.427 11.126 1.00 80.25 158 VAL A CA 1
ATOM 1183 C C . VAL A 1 158 ? -8.577 -10.553 11.385 1.00 80.25 158 VAL A C 1
ATOM 1185 O O . VAL A 1 158 ? -9.441 -10.413 12.252 1.00 80.25 158 VAL A O 1
ATOM 1188 N N . TRP A 1 159 ? -8.455 -11.690 10.692 1.00 82.69 159 TRP A N 1
ATOM 1189 C CA . TRP A 1 159 ? -9.331 -12.849 10.880 1.00 82.69 159 TRP A CA 1
ATOM 1190 C C . TRP A 1 159 ? -9.216 -13.464 12.279 1.00 82.69 159 TRP A C 1
ATOM 1192 O O . TRP A 1 159 ? -10.235 -13.737 12.918 1.00 82.69 159 TRP A O 1
ATOM 1202 N N . GLN A 1 160 ? -7.991 -13.656 12.776 1.00 83.69 160 GLN A N 1
ATOM 1203 C CA . GLN A 1 160 ? -7.739 -14.189 14.118 1.00 83.69 160 GLN A CA 1
ATOM 1204 C C . GLN A 1 160 ? -8.351 -13.288 15.194 1.00 83.69 160 GLN A C 1
ATOM 1206 O O . GLN A 1 160 ? -9.047 -13.777 16.084 1.00 83.69 160 GLN A O 1
ATOM 1211 N N . ARG A 1 161 ? -8.191 -11.967 15.060 1.00 75.81 161 ARG A N 1
ATOM 1212 C CA . ARG A 1 161 ? -8.765 -10.986 15.992 1.00 75.81 161 ARG A CA 1
ATOM 1213 C C . ARG A 1 161 ? -10.294 -10.932 15.931 1.00 75.81 161 ARG A C 1
ATOM 1215 O O . ARG A 1 161 ? -10.957 -10.810 16.954 1.00 75.81 161 ARG A O 1
ATOM 1222 N N . ALA A 1 162 ? -10.874 -11.093 14.741 1.00 76.38 162 ALA A N 1
ATOM 1223 C CA . ALA A 1 162 ? -12.323 -11.187 14.574 1.00 76.38 162 ALA A CA 1
ATOM 1224 C C . ALA A 1 162 ? -12.923 -12.464 15.197 1.00 76.38 162 ALA A C 1
ATOM 1226 O O . ALA A 1 162 ? -14.124 -12.500 15.491 1.00 76.38 162 ALA A O 1
ATOM 1227 N N . ARG A 1 163 ? -12.110 -13.517 15.367 1.00 77.81 163 ARG A N 1
ATOM 1228 C CA . ARG A 1 163 ? -12.478 -14.770 16.043 1.00 77.81 163 ARG A CA 1
ATOM 1229 C C . ARG A 1 163 ? -12.299 -14.709 17.557 1.00 77.81 163 ARG A C 1
ATOM 1231 O O . ARG A 1 163 ? -13.129 -15.284 18.248 1.00 77.81 163 ARG A O 1
ATOM 1238 N N . SER A 1 164 ? -11.257 -14.046 18.056 1.00 71.25 164 SER A N 1
ATOM 1239 C CA . SER A 1 164 ? -10.933 -14.050 19.487 1.00 71.25 164 SER A CA 1
ATOM 1240 C C . SER A 1 164 ? -11.865 -13.193 20.346 1.00 71.25 164 SER A C 1
ATOM 1242 O O . SER A 1 164 ? -11.868 -13.359 21.558 1.00 71.25 164 SER A O 1
ATOM 1244 N N . GLY A 1 165 ? -12.660 -12.291 19.755 1.00 59.47 165 GLY A N 1
ATOM 1245 C CA . GLY A 1 165 ? -13.656 -11.498 20.492 1.00 59.47 165 GLY A CA 1
ATOM 1246 C C . GLY A 1 165 ? -13.067 -10.534 21.530 1.00 59.47 165 GLY A C 1
ATOM 1247 O O . GLY A 1 165 ? -13.821 -9.926 22.279 1.00 59.47 165 GLY A O 1
ATOM 1248 N N . VAL A 1 166 ? -11.739 -10.384 21.572 1.00 51.81 166 VAL A N 1
ATOM 1249 C CA . VAL A 1 166 ? -11.057 -9.525 22.542 1.00 51.81 166 VAL A CA 1
ATOM 1250 C C . VAL A 1 166 ? -11.265 -8.069 22.129 1.00 51.81 166 VAL A C 1
ATOM 1252 O O . VAL A 1 166 ? -10.699 -7.611 21.127 1.00 51.81 166 VAL A O 1
ATOM 1255 N N . SER A 1 167 ? -12.140 -7.402 22.886 1.00 46.75 167 SER A N 1
ATOM 1256 C CA . SER A 1 167 ? -12.387 -5.958 22.898 1.00 46.75 167 SER A CA 1
ATOM 1257 C C . SER A 1 167 ? -11.141 -5.188 23.304 1.00 46.75 167 SER A C 1
ATOM 1259 O O . SER A 1 167 ? -10.585 -5.548 24.366 1.00 46.75 167 SER A O 1
#

Radius of gyration: 18.55 Å; Cα contacts (8 Å, |Δi|>4): 155; chains: 1; bounding box: 42×39×42 Å

Sequence (167 aa):
MVTLSLEVAVDVVATVGVLGGLWGGMVSTRAALNGPGWAMEHLRKTMPIAVVLSALSIVVLILVRPAWVGIGVLYTTGMVAFMSRGVSRSLERVADSSGLTPITPEGRQRILRRSARMLIFVG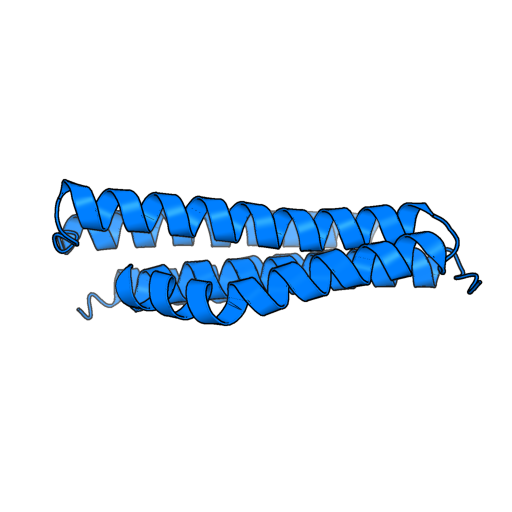VVLVVVALLDYRWRGAPARFDWVLAAMMLIPGVLVWQRARSGVS